Protein AF-A0A940NQY4-F1 (afdb_monomer)

InterPro domains:
  IPR009242 Protein of unknown function DUF896 [MF_01103] (1-59)
  IPR009242 Protein of unknown function DUF896 [PF05979] (5-67)
  IPR009242 Protein of unknown function DUF896 [PTHR37300] (3-74)

Nearest PDB structures (foldseek):
  4kmc-assembly1_A  TM=9.380E-01  e=5.543E-01  Mycobacterium tuberculosis

Secondary structure (DSSP, 8-state):
-HHHHHHHHHHHHHHHHHT---HHHHHHHHHHHHHHHHHHHHHHHHHHHH---B-TT--B---HHHHHHHHHHHHHT-

Solvent-accessible surface area (backbone atoms only — not comparable to full-atom values): 4550 Å² total; per-residue (Å²): 109,73,66,58,52,50,52,49,47,50,50,53,54,51,39,43,73,73,79,50,64,54,73,69,54,48,51,52,47,50,52,55,48,53,53,51,50,51,54,50,51,53,55,50,50,54,52,58,53,69,59,79,44,58,50,97,88,67,47,79,65,51,54,67,70,54,56,50,52,40,52,53,52,56,59,74,74,104

Mean predicted aligned error: 6.83 Å

Foldseek 3Di:
DLVVLVVLLVVLVVCCVPPRDDPVSVVSNVVSVVVNVVVVVVVVLVVLLPDFDADPVRDGPNDPVSVVSNVVVVVVVD

Sequence (78 aa):
MIQDKLNRINELAKKAKTTGLTEEEKIEQAELRKEYLADFRSRMMDQLTSIKVVDEEGKDVTPAKLKLAKAMKKRTLN

pLDDT: mean 86.67, std 6.77, range [48.62, 93.75]

Radius of gyration: 18.94 Å; Cα contacts (8 Å, |Δi|>4): 31; chains: 1; bounding box: 43×22×50 Å

Organism: NCBI:txid2820819

Structure (mmCIF, N/CA/C/O backbone):
data_AF-A0A940NQY4-F1
#
_entry.id   AF-A0A940NQY4-F1
#
loop_
_atom_site.group_PDB
_atom_site.id
_atom_site.type_symbol
_atom_s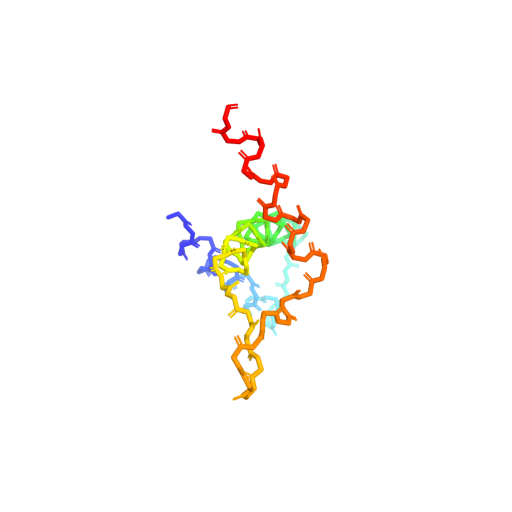ite.label_atom_id
_atom_site.label_alt_id
_atom_site.label_comp_id
_atom_site.label_asym_id
_atom_site.label_entity_id
_atom_site.label_seq_id
_atom_site.pdbx_PDB_ins_code
_atom_site.Cartn_x
_atom_site.Cartn_y
_atom_site.Cartn_z
_atom_site.occupancy
_atom_site.B_iso_or_equiv
_atom_site.auth_seq_id
_atom_site.auth_comp_id
_atom_site.auth_asym_id
_atom_site.auth_atom_id
_atom_site.pdbx_PDB_model_num
ATOM 1 N N . MET A 1 1 ? 7.938 -6.187 11.294 1.00 62.62 1 MET A N 1
ATOM 2 C CA . MET A 1 1 ? 7.563 -4.816 10.871 1.00 62.62 1 MET A CA 1
ATOM 3 C C . MET A 1 1 ? 6.413 -4.817 9.860 1.00 62.62 1 MET A C 1
ATOM 5 O O . MET A 1 1 ? 5.299 -4.527 10.265 1.00 62.62 1 MET A O 1
ATOM 9 N N . ILE A 1 2 ? 6.618 -5.160 8.575 1.00 72.56 2 ILE A N 1
ATOM 10 C CA . ILE A 1 2 ? 5.526 -5.121 7.567 1.00 72.56 2 ILE A CA 1
ATOM 11 C C . ILE A 1 2 ? 4.423 -6.143 7.881 1.00 72.56 2 ILE A C 1
ATOM 13 O O . ILE A 1 2 ? 3.243 -5.818 7.789 1.00 72.56 2 ILE A O 1
ATOM 17 N N . GLN A 1 3 ? 4.804 -7.360 8.283 1.00 78.56 3 GLN A N 1
ATOM 18 C CA . GLN A 1 3 ? 3.850 -8.422 8.608 1.00 78.56 3 GLN A CA 1
ATOM 19 C C . GLN A 1 3 ? 2.982 -8.068 9.825 1.00 78.56 3 GLN A C 1
ATOM 21 O O . GLN A 1 3 ? 1.775 -8.282 9.790 1.00 78.56 3 GLN A O 1
ATOM 26 N N . ASP A 1 4 ? 3.572 -7.461 10.856 1.00 84.06 4 ASP A N 1
ATOM 27 C CA . ASP A 1 4 ? 2.858 -7.068 12.078 1.00 84.06 4 ASP A CA 1
ATOM 28 C C . ASP A 1 4 ? 1.822 -5.971 11.793 1.00 84.06 4 ASP A C 1
ATOM 30 O O . ASP A 1 4 ? 0.680 -6.062 12.240 1.00 84.06 4 ASP A O 1
ATOM 34 N N . LYS A 1 5 ? 2.177 -4.984 10.957 1.00 84.62 5 LYS A N 1
ATOM 35 C CA . LYS A 1 5 ? 1.244 -3.941 10.490 1.00 84.62 5 LYS A CA 1
ATOM 36 C C . LYS A 1 5 ? 0.096 -4.533 9.676 1.00 84.62 5 LYS A C 1
ATOM 38 O O . LYS A 1 5 ? -1.053 -4.148 9.858 1.00 84.62 5 LYS A O 1
ATOM 43 N N . LEU A 1 6 ? 0.389 -5.501 8.809 1.00 87.50 6 LEU A N 1
ATOM 44 C CA . LEU A 1 6 ? -0.618 -6.220 8.023 1.00 87.50 6 LEU A CA 1
ATOM 45 C C . LEU A 1 6 ? -1.588 -7.003 8.913 1.00 87.50 6 LEU A C 1
ATOM 47 O O . LEU A 1 6 ? -2.801 -6.938 8.710 1.00 87.50 6 LEU A O 1
ATOM 51 N N . ASN A 1 7 ? -1.064 -7.700 9.922 1.00 92.31 7 ASN A N 1
ATOM 52 C CA . ASN A 1 7 ? -1.873 -8.425 10.896 1.00 92.31 7 ASN A CA 1
ATOM 53 C C . ASN A 1 7 ? -2.797 -7.458 11.647 1.00 92.31 7 ASN A C 1
ATOM 55 O O . ASN A 1 7 ? -4.002 -7.695 11.707 1.00 92.31 7 ASN A O 1
ATOM 59 N N . ARG A 1 8 ? -2.267 -6.315 12.099 1.00 91.88 8 ARG A N 1
ATOM 60 C CA . ARG A 1 8 ? -3.054 -5.278 12.776 1.00 91.88 8 ARG A CA 1
ATOM 61 C C . ARG A 1 8 ? -4.142 -4.676 11.882 1.00 91.88 8 ARG A C 1
ATOM 63 O O . ARG A 1 8 ? -5.286 -4.542 12.308 1.00 91.88 8 ARG A O 1
ATOM 70 N N . ILE A 1 9 ? -3.834 -4.384 10.616 1.00 91.62 9 ILE A N 1
ATOM 71 C CA . ILE A 1 9 ? -4.830 -3.926 9.631 1.00 91.62 9 ILE A CA 1
ATOM 72 C C . ILE A 1 9 ? -5.955 -4.960 9.475 1.00 91.62 9 ILE A C 1
ATOM 74 O O . ILE A 1 9 ? -7.125 -4.576 9.395 1.00 91.62 9 ILE A O 1
ATOM 78 N N . ASN A 1 10 ? -5.621 -6.253 9.440 1.00 92.62 10 ASN A N 1
ATOM 79 C CA . ASN A 1 10 ? -6.597 -7.337 9.319 1.00 92.62 10 ASN A CA 1
ATOM 80 C C . ASN A 1 10 ? -7.461 -7.489 10.578 1.00 92.62 10 ASN A C 1
ATOM 82 O O . ASN A 1 10 ? -8.670 -7.692 10.458 1.00 92.62 10 ASN A O 1
ATOM 86 N N . GLU A 1 11 ? -6.878 -7.346 11.770 1.00 92.75 11 GLU A N 1
ATOM 87 C CA . GLU A 1 11 ? -7.613 -7.311 13.040 1.00 92.75 11 GLU A CA 1
ATOM 88 C C . GLU A 1 11 ? -8.624 -6.161 13.065 1.00 92.75 11 GLU A C 1
ATOM 90 O O . GLU A 1 11 ? -9.814 -6.394 13.287 1.00 92.75 11 GLU A O 1
ATOM 95 N N . LEU A 1 12 ? -8.178 -4.939 12.745 1.00 91.81 12 LEU A N 1
ATOM 96 C CA . LEU A 1 12 ? -9.042 -3.757 12.664 1.00 91.81 12 LEU A CA 1
ATOM 97 C C . LEU A 1 12 ? -10.125 -3.935 11.591 1.00 91.81 12 LEU A C 1
ATOM 99 O O . LEU A 1 12 ? -11.284 -3.591 11.804 1.00 91.81 12 LEU A O 1
ATOM 103 N N . ALA A 1 13 ? -9.794 -4.536 10.445 1.00 91.12 13 ALA A N 1
ATOM 104 C CA . ALA A 1 13 ? -10.769 -4.827 9.396 1.00 91.12 13 ALA A CA 1
ATOM 105 C C . ALA A 1 13 ? -11.814 -5.868 9.830 1.00 91.12 13 ALA A C 1
ATOM 107 O O . ALA A 1 13 ? -12.984 -5.751 9.461 1.00 91.12 13 ALA A O 1
ATOM 108 N N . LYS A 1 14 ? -11.417 -6.874 10.616 1.00 93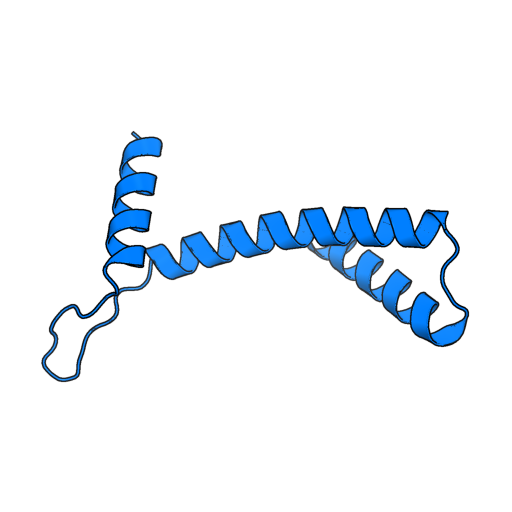.75 14 LYS A N 1
ATOM 109 C CA . LYS A 1 14 ? -12.340 -7.856 11.192 1.00 93.75 14 LYS A CA 1
ATOM 110 C C . LYS A 1 14 ? -13.256 -7.190 12.219 1.00 93.75 14 LYS A C 1
ATOM 112 O O . LYS A 1 14 ? -14.467 -7.367 12.130 1.00 93.75 14 LYS A O 1
ATOM 117 N N . LYS A 1 15 ? -12.698 -6.364 13.109 1.00 92.44 15 LYS A N 1
ATOM 118 C CA . LYS A 1 15 ? -13.454 -5.610 14.120 1.00 92.44 15 LYS A CA 1
ATOM 119 C C . LYS A 1 15 ? -14.463 -4.642 13.491 1.00 92.44 15 LYS A C 1
ATOM 121 O O . LYS A 1 15 ? -15.621 -4.606 13.902 1.00 92.44 15 LYS A O 1
ATOM 126 N N . ALA A 1 16 ? -14.063 -3.946 12.425 1.00 90.94 16 ALA A N 1
ATOM 127 C CA . ALA A 1 16 ? -14.938 -3.065 11.652 1.00 90.94 16 ALA A CA 1
ATOM 128 C C . ALA A 1 16 ? -16.180 -3.780 11.107 1.00 90.94 16 ALA A C 1
ATOM 130 O O . ALA A 1 16 ? -17.257 -3.194 11.079 1.00 90.94 16 ALA A O 1
ATOM 131 N N . LYS A 1 17 ? -16.030 -5.043 10.681 1.00 89.88 17 LYS A N 1
ATOM 132 C CA . LYS A 1 17 ? -17.128 -5.858 10.143 1.00 89.88 17 LYS A CA 1
ATOM 133 C C . LYS A 1 17 ? -18.056 -6.415 11.221 1.00 89.88 17 LYS A C 1
ATOM 135 O O . LYS A 1 17 ? -19.212 -6.677 10.916 1.00 89.88 17 LYS A O 1
ATOM 140 N N . THR A 1 18 ? -17.555 -6.654 12.432 1.00 91.38 18 THR A N 1
ATOM 141 C CA . THR A 1 18 ? -18.330 -7.300 13.501 1.00 91.38 18 THR A CA 1
ATOM 142 C C . THR A 1 18 ? -19.011 -6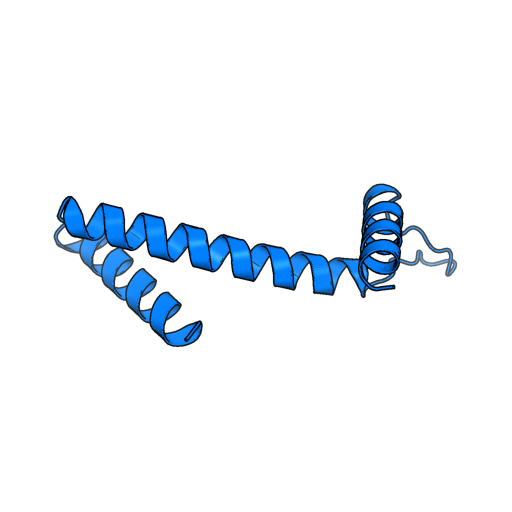.295 14.416 1.00 91.38 18 THR A C 1
ATOM 144 O O . THR A 1 18 ? -20.222 -6.333 14.579 1.00 91.38 18 THR A O 1
ATOM 147 N N . THR A 1 19 ? -18.232 -5.407 15.029 1.00 86.19 19 THR A N 1
ATOM 148 C CA . THR A 1 19 ? -18.684 -4.521 16.114 1.00 86.19 19 THR A CA 1
ATOM 149 C C . THR A 1 19 ? -18.617 -3.047 15.732 1.00 86.19 19 THR A C 1
ATOM 151 O O . THR A 1 19 ? -19.121 -2.205 16.465 1.00 86.19 19 THR A O 1
ATOM 154 N N . GLY A 1 20 ? -17.984 -2.731 14.599 1.00 87.56 20 GLY A N 1
ATOM 155 C CA . GLY A 1 20 ? -17.607 -1.369 14.241 1.00 87.56 20 GLY A CA 1
ATOM 156 C C . GLY A 1 20 ? -16.278 -0.953 14.878 1.00 87.56 20 GLY A C 1
ATOM 157 O O . GLY A 1 20 ? -15.774 -1.603 15.797 1.00 87.56 20 GLY A O 1
ATOM 158 N N . LEU A 1 21 ? -15.693 0.115 14.333 1.00 89.31 21 LEU A N 1
ATOM 159 C CA . LEU A 1 21 ? -14.459 0.737 14.823 1.00 89.31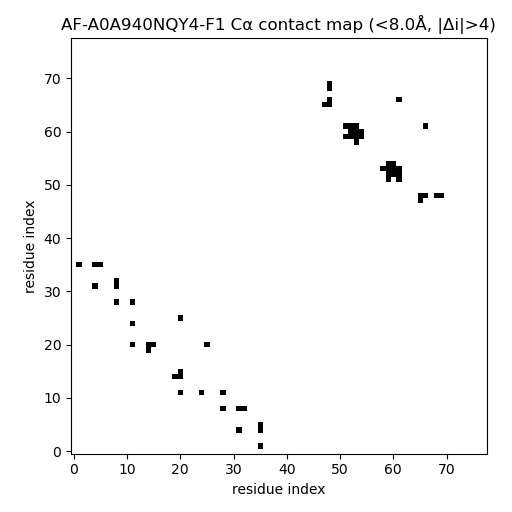 21 LEU A CA 1
ATOM 160 C C . LEU A 1 21 ? -14.795 2.000 15.612 1.00 89.31 21 LEU A C 1
ATOM 162 O O . LEU A 1 21 ? -15.668 2.767 15.191 1.00 89.31 21 LEU A O 1
ATOM 166 N N . THR A 1 22 ? -14.058 2.244 16.695 1.00 92.88 22 THR A N 1
ATOM 167 C CA . THR A 1 22 ? -14.039 3.567 17.334 1.00 92.88 22 THR A CA 1
ATOM 168 C C . THR A 1 22 ? -13.330 4.581 16.428 1.00 92.88 22 THR A C 1
ATOM 170 O O . THR A 1 22 ? -12.629 4.204 15.488 1.00 92.88 22 THR A O 1
ATOM 173 N N . GLU A 1 23 ? -13.506 5.880 16.677 1.00 91.38 23 GLU A N 1
ATOM 174 C CA . GLU A 1 23 ? -12.825 6.914 15.880 1.00 91.38 23 GLU A CA 1
ATOM 175 C C . GLU A 1 23 ? -11.295 6.807 15.965 1.00 91.38 23 GLU A C 1
ATOM 177 O O . GLU A 1 23 ? -10.609 6.913 14.951 1.00 91.38 23 GLU A O 1
ATOM 182 N N . GLU A 1 24 ? -10.762 6.483 17.142 1.00 91.31 24 GLU A N 1
ATOM 183 C CA . GLU A 1 24 ? -9.329 6.240 17.357 1.00 91.31 24 GLU A CA 1
ATOM 184 C C . GLU A 1 24 ? -8.818 5.080 16.491 1.00 91.31 24 GLU A C 1
ATOM 186 O O . GLU A 1 24 ? -7.798 5.197 15.813 1.00 91.31 24 GLU A O 1
ATOM 191 N N . GLU A 1 25 ? -9.568 3.979 16.432 1.00 91.06 25 GLU A N 1
ATOM 192 C CA . GLU A 1 25 ? -9.204 2.810 15.630 1.00 9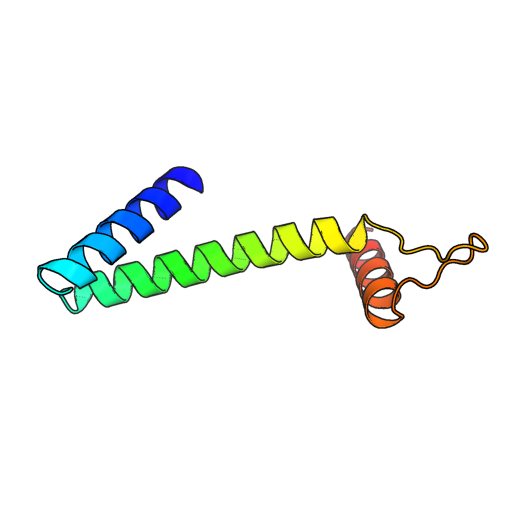1.06 25 GLU A CA 1
ATOM 193 C C . GLU A 1 25 ? -9.339 3.055 14.121 1.00 91.06 25 GLU A C 1
ATOM 195 O O . GLU A 1 25 ? -8.608 2.459 13.327 1.00 91.06 25 GLU A O 1
ATOM 200 N N . LYS A 1 26 ? -10.253 3.937 13.694 1.00 91.06 26 LYS A N 1
ATOM 201 C CA . LYS A 1 26 ? -10.338 4.367 12.289 1.00 91.06 26 LYS A CA 1
ATOM 202 C C . LYS A 1 26 ? -9.112 5.179 11.888 1.00 91.06 26 LYS A C 1
ATOM 204 O O . LYS A 1 26 ? -8.596 4.972 10.788 1.00 91.06 26 LYS A O 1
ATOM 209 N N . ILE A 1 27 ? -8.650 6.073 12.763 1.00 93.56 27 ILE A N 1
ATOM 210 C CA . ILE A 1 27 ? -7.427 6.856 12.547 1.00 93.56 27 ILE A CA 1
ATOM 211 C C . ILE A 1 27 ? -6.224 5.909 12.473 1.00 93.56 27 ILE A C 1
ATOM 213 O O . ILE A 1 27 ? -5.505 5.938 11.474 1.00 93.56 27 ILE A O 1
ATOM 217 N N . GLU A 1 28 ? -6.081 4.990 13.437 1.00 91.62 28 GLU A N 1
ATOM 218 C CA . GLU A 1 28 ? -5.021 3.967 13.438 1.00 91.62 28 GLU A CA 1
ATOM 219 C C . GLU A 1 28 ? -5.044 3.151 12.132 1.00 91.62 28 GLU A C 1
ATOM 221 O O . GLU A 1 28 ? -4.027 2.993 11.451 1.00 91.62 28 GLU A O 1
ATOM 226 N N . GLN A 1 29 ? -6.222 2.675 11.713 1.00 89.81 29 GLN A N 1
ATOM 227 C CA . GLN A 1 29 ? -6.365 1.910 10.476 1.00 89.81 29 GLN A CA 1
ATOM 228 C C . GLN A 1 29 ? -5.966 2.726 9.238 1.00 89.81 29 GLN A C 1
ATOM 230 O O . GLN A 1 29 ? -5.367 2.176 8.307 1.00 89.81 29 GLN A O 1
ATOM 235 N N . ALA A 1 30 ? -6.318 4.012 9.190 1.00 91.94 30 ALA A N 1
ATOM 236 C CA . ALA A 1 30 ? -5.992 4.892 8.074 1.00 91.94 30 ALA A CA 1
ATOM 237 C C . ALA A 1 30 ? -4.481 5.142 7.973 1.00 91.94 30 ALA A C 1
ATOM 239 O O . ALA A 1 30 ? -3.920 5.056 6.876 1.00 91.94 30 ALA A O 1
ATOM 240 N N . GLU A 1 31 ? -3.816 5.385 9.102 1.00 93.12 31 GLU A N 1
ATOM 241 C CA . GLU A 1 31 ? -2.366 5.574 9.168 1.00 93.12 31 GLU A CA 1
ATOM 242 C C . GLU A 1 31 ? -1.616 4.310 8.745 1.00 93.12 31 GLU A C 1
ATOM 244 O O . GLU A 1 31 ? -0.791 4.358 7.826 1.00 93.12 31 GLU A O 1
ATOM 249 N N . LEU A 1 32 ? -1.985 3.158 9.313 1.00 91.88 32 LEU A N 1
ATOM 250 C CA . LEU A 1 32 ? -1.384 1.869 8.969 1.00 91.88 32 LEU A CA 1
ATOM 251 C C . LEU A 1 32 ? -1.562 1.535 7.484 1.00 91.88 32 LEU A C 1
ATOM 253 O O . LEU A 1 32 ? -0.632 1.062 6.825 1.00 91.88 32 LEU A O 1
ATOM 257 N N . ARG A 1 33 ? -2.745 1.807 6.916 1.00 91.19 33 ARG A N 1
ATOM 258 C CA . ARG A 1 33 ? -2.999 1.604 5.482 1.00 91.19 33 ARG A CA 1
ATOM 259 C C . ARG A 1 33 ? -2.180 2.539 4.608 1.00 91.19 33 ARG A C 1
ATOM 261 O O . ARG A 1 33 ? -1.697 2.105 3.562 1.00 91.19 33 ARG A O 1
ATOM 268 N N . LYS A 1 34 ? -2.039 3.807 4.996 1.00 92.19 34 LYS A N 1
ATOM 269 C CA . LYS A 1 34 ? -1.253 4.790 4.243 1.00 92.19 34 LYS A CA 1
ATOM 270 C C . LYS A 1 34 ? 0.208 4.364 4.166 1.00 92.19 34 LYS A C 1
ATOM 272 O O . LYS A 1 34 ? 0.786 4.391 3.081 1.00 92.19 34 LYS A O 1
ATOM 277 N N . GLU A 1 35 ? 0.769 3.937 5.290 1.00 89.62 35 GLU A N 1
ATOM 278 C CA . GLU A 1 35 ? 2.146 3.460 5.357 1.00 89.62 35 GLU A CA 1
ATOM 279 C C . GLU A 1 35 ? 2.339 2.181 4.531 1.00 89.62 35 GLU A C 1
ATOM 281 O O . GLU A 1 35 ? 3.197 2.136 3.650 1.00 89.62 35 GLU A O 1
ATOM 286 N N . TYR A 1 36 ? 1.463 1.187 4.713 1.00 88.69 36 TYR A N 1
ATOM 287 C CA . TYR A 1 36 ? 1.505 -0.048 3.929 1.00 88.69 36 TYR A CA 1
ATOM 288 C C . TYR A 1 36 ? 1.426 0.213 2.417 1.00 88.69 36 TYR A C 1
ATOM 290 O O . TYR A 1 36 ? 2.162 -0.392 1.640 1.00 88.69 36 TYR A O 1
ATOM 298 N N . LEU A 1 37 ? 0.552 1.127 1.981 1.00 89.88 37 LEU A N 1
ATOM 299 C CA . LEU A 1 37 ? 0.419 1.481 0.567 1.00 89.88 37 LEU A CA 1
ATOM 300 C C . LEU A 1 37 ? 1.657 2.190 0.019 1.00 89.88 37 LEU A C 1
ATOM 302 O O . LEU A 1 37 ? 1.979 1.992 -1.153 1.00 89.88 37 LEU A O 1
ATOM 306 N N . ALA A 1 38 ? 2.334 3.014 0.818 1.00 89.94 38 ALA A N 1
ATOM 307 C CA . ALA A 1 38 ? 3.578 3.654 0.404 1.00 89.94 38 ALA A CA 1
ATOM 308 C C . ALA A 1 38 ? 4.667 2.602 0.147 1.00 89.94 38 ALA A C 1
ATOM 310 O O . ALA A 1 38 ? 5.238 2.563 -0.948 1.00 89.94 38 ALA A O 1
ATOM 311 N N . ASP A 1 39 ? 4.861 1.686 1.098 1.00 88.00 39 ASP A N 1
ATOM 312 C CA . ASP A 1 39 ? 5.822 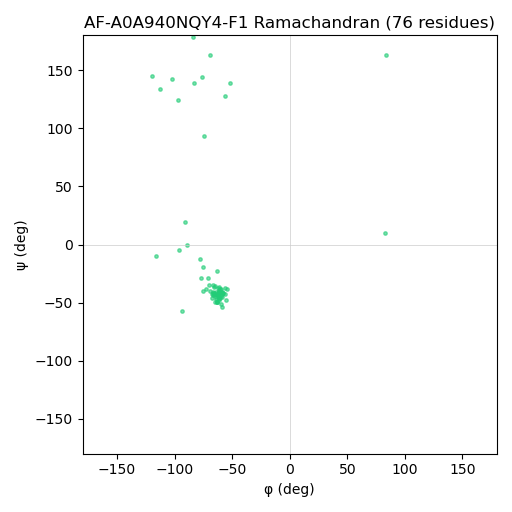0.588 0.978 1.00 88.00 39 ASP A CA 1
ATOM 313 C C . ASP A 1 39 ? 5.477 -0.338 -0.192 1.00 88.00 39 ASP A C 1
ATOM 315 O O . ASP A 1 39 ? 6.335 -0.695 -1.003 1.00 88.00 39 ASP A O 1
ATOM 319 N N . PHE A 1 40 ? 4.200 -0.700 -0.325 1.00 88.31 40 PHE A N 1
ATOM 320 C CA . PHE A 1 40 ? 3.719 -1.551 -1.408 1.00 88.31 40 PHE A CA 1
ATOM 321 C C . PHE A 1 40 ? 3.954 -0.911 -2.780 1.00 88.31 40 PHE A C 1
ATOM 323 O O . PHE A 1 40 ? 4.487 -1.564 -3.678 1.00 88.31 40 PHE A O 1
ATOM 330 N N . ARG A 1 41 ? 3.604 0.373 -2.949 1.00 88.75 41 ARG A N 1
ATOM 331 C CA . ARG A 1 41 ? 3.828 1.102 -4.209 1.00 88.75 41 ARG A CA 1
ATOM 332 C C . ARG A 1 41 ? 5.308 1.176 -4.551 1.00 88.75 41 ARG A C 1
ATOM 334 O O . ARG A 1 41 ? 5.647 0.971 -5.712 1.00 88.75 41 ARG A O 1
ATOM 341 N N . SER A 1 42 ? 6.168 1.425 -3.565 1.00 88.00 42 SER A N 1
ATOM 34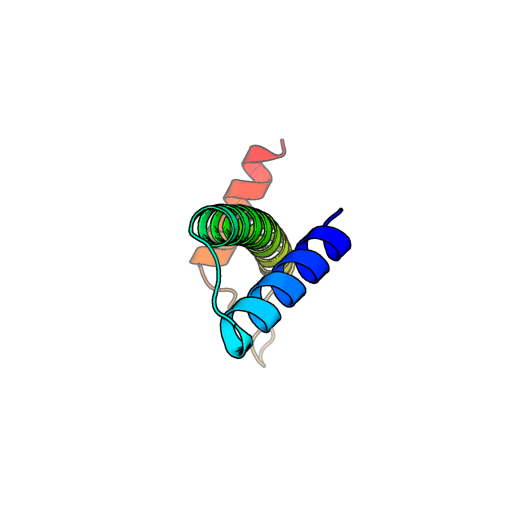2 C CA . SER A 1 42 ? 7.620 1.443 -3.760 1.00 88.00 42 SER A CA 1
ATOM 343 C C . SER A 1 42 ? 8.122 0.097 -4.298 1.00 88.00 42 SER A C 1
ATOM 345 O O . SER A 1 42 ? 8.683 0.025 -5.392 1.00 88.00 42 SER A O 1
ATOM 347 N N . ARG A 1 43 ? 7.782 -1.003 -3.612 1.00 87.81 43 ARG A N 1
ATOM 348 C CA . ARG A 1 43 ? 8.159 -2.368 -4.026 1.00 87.81 43 ARG A CA 1
ATOM 349 C C . ARG A 1 43 ? 7.609 -2.738 -5.406 1.00 87.81 43 ARG A C 1
ATOM 351 O O . ARG A 1 43 ? 8.301 -3.373 -6.198 1.00 87.81 43 ARG A O 1
ATOM 358 N N . MET A 1 44 ? 6.383 -2.322 -5.719 1.00 88.06 44 MET A N 1
ATOM 359 C CA . MET A 1 44 ? 5.772 -2.564 -7.026 1.00 88.06 44 MET A CA 1
ATOM 360 C C . MET A 1 44 ? 6.486 -1.790 -8.141 1.00 88.06 44 MET A C 1
ATOM 362 O O . MET A 1 44 ? 6.746 -2.351 -9.203 1.00 88.06 44 MET A O 1
ATOM 366 N N . MET A 1 45 ? 6.841 -0.520 -7.917 1.00 86.75 45 MET A N 1
ATOM 367 C CA . MET A 1 45 ? 7.621 0.263 -8.884 1.00 86.75 45 MET A CA 1
ATOM 368 C C . MET A 1 45 ? 9.004 -0.351 -9.127 1.00 86.75 45 MET A C 1
ATOM 370 O O . MET A 1 45 ? 9.477 -0.393 -10.266 1.00 86.75 45 MET A O 1
ATOM 374 N N . ASP A 1 46 ? 9.635 -0.888 -8.086 1.00 87.44 46 ASP A N 1
ATOM 375 C CA . ASP A 1 46 ? 10.911 -1.594 -8.207 1.00 87.44 46 ASP A CA 1
ATOM 376 C C . ASP A 1 46 ? 10.788 -2.842 -9.082 1.00 87.44 46 ASP A C 1
ATOM 378 O O . ASP A 1 46 ? 11.595 -3.053 -9.989 1.00 87.44 46 ASP A O 1
ATOM 382 N N . GLN A 1 47 ? 9.732 -3.626 -8.878 1.00 87.50 47 GLN A N 1
ATOM 383 C CA . GLN A 1 47 ? 9.460 -4.803 -9.693 1.00 87.50 47 GLN A CA 1
ATOM 384 C C . GLN A 1 47 ? 9.171 -4.432 -11.157 1.00 87.50 47 GLN A C 1
ATOM 386 O O . GLN A 1 47 ? 9.748 -5.022 -12.070 1.00 87.50 47 GLN A O 1
ATOM 391 N N . LEU A 1 48 ? 8.338 -3.415 -11.396 1.00 86.12 48 LEU A N 1
ATOM 392 C CA . LEU A 1 48 ? 7.986 -2.959 -12.746 1.00 86.12 48 LEU A CA 1
ATOM 393 C C . LEU A 1 48 ? 9.180 -2.384 -13.512 1.00 86.12 48 LEU A C 1
ATOM 395 O O . LEU A 1 48 ? 9.285 -2.574 -14.720 1.00 86.12 48 LEU A O 1
ATOM 399 N N . THR A 1 49 ? 10.090 -1.687 -12.831 1.00 84.69 49 THR A N 1
ATOM 400 C CA . THR A 1 49 ? 11.309 -1.154 -13.464 1.00 84.69 49 THR A CA 1
ATOM 401 C C . THR A 1 49 ? 12.362 -2.234 -13.729 1.00 84.69 49 THR A C 1
ATOM 403 O O . THR A 1 49 ? 13.234 -2.045 -14.586 1.00 84.69 49 THR A O 1
ATOM 406 N N . SER A 1 50 ? 12.281 -3.379 -13.046 1.00 84.94 50 SER A N 1
ATOM 407 C CA . SER A 1 50 ? 13.139 -4.542 -13.292 1.00 84.94 50 SER A CA 1
ATOM 408 C C . SER A 1 50 ? 12.741 -5.299 -14.566 1.00 84.94 50 SER A C 1
ATOM 410 O O . SER A 1 50 ? 13.605 -5.681 -15.356 1.00 84.94 50 SER A O 1
ATOM 412 N N . ILE A 1 51 ? 11.437 -5.442 -14.817 1.00 86.12 51 ILE A N 1
ATOM 413 C CA . ILE A 1 51 ? 10.901 -6.232 -15.932 1.00 86.12 51 ILE A CA 1
ATOM 414 C C . ILE A 1 51 ? 11.056 -5.488 -17.271 1.00 86.12 51 ILE A C 1
ATOM 416 O O . ILE A 1 51 ? 10.926 -4.265 -17.357 1.00 86.12 51 ILE A O 1
ATOM 420 N N . LYS A 1 52 ? 11.330 -6.247 -18.337 1.00 84.62 52 LYS A N 1
ATOM 421 C CA . LYS A 1 52 ? 11.274 -5.799 -19.733 1.00 84.62 52 LYS A CA 1
ATOM 422 C C . LYS A 1 52 ? 10.132 -6.534 -20.430 1.00 84.62 52 LYS A C 1
ATOM 424 O O . LYS A 1 52 ? 10.023 -7.747 -20.286 1.00 84.62 52 LYS A O 1
ATOM 429 N N . VAL A 1 53 ? 9.313 -5.807 -21.184 1.00 85.00 53 VAL A N 1
ATOM 430 C CA . VAL A 1 53 ? 8.258 -6.395 -22.017 1.00 85.00 53 VAL A CA 1
ATOM 431 C C . VAL A 1 53 ? 8.792 -6.530 -23.439 1.00 85.00 53 VAL A C 1
ATOM 433 O O . VAL A 1 53 ? 9.257 -5.545 -24.019 1.00 85.00 53 VAL A O 1
ATOM 436 N N . VAL A 1 54 ? 8.746 -7.748 -23.971 1.00 88.00 54 VAL A N 1
ATOM 437 C CA . VAL A 1 54 ? 9.135 -8.081 -25.346 1.00 88.00 54 VAL A CA 1
ATOM 438 C C . VAL A 1 54 ? 7.935 -8.666 -26.084 1.00 88.00 54 VAL A C 1
ATOM 440 O O . VAL A 1 54 ? 7.100 -9.316 -25.454 1.00 88.00 54 VAL A O 1
ATOM 443 N N . ASP A 1 55 ? 7.818 -8.387 -27.379 1.00 88.38 55 ASP A N 1
ATOM 444 C CA . ASP A 1 55 ? 6.818 -9.016 -28.247 1.00 88.38 55 ASP A CA 1
ATOM 445 C C . ASP A 1 55 ? 7.295 -10.384 -28.773 1.00 88.38 55 ASP A C 1
ATOM 447 O O . ASP A 1 55 ? 8.397 -10.839 -28.457 1.00 88.38 55 ASP A O 1
ATOM 451 N N . GLU A 1 56 ? 6.445 -11.059 -29.552 1.00 88.38 56 GLU A N 1
ATOM 452 C CA . GLU A 1 56 ? 6.721 -12.385 -30.128 1.00 88.38 56 GLU A CA 1
ATOM 453 C C . GLU A 1 56 ? 7.915 -12.377 -31.100 1.00 88.38 56 GLU A C 1
ATOM 455 O O . GLU A 1 56 ? 8.572 -13.400 -31.280 1.00 88.38 56 GLU A O 1
ATOM 460 N N . GLU A 1 57 ? 8.243 -11.214 -31.672 1.00 88.69 57 GLU A N 1
ATOM 461 C CA . GLU A 1 57 ? 9.396 -10.996 -32.554 1.00 88.69 57 GLU A CA 1
ATOM 462 C C . GLU A 1 57 ? 10.672 -10.602 -31.774 1.00 88.69 57 GLU A C 1
ATOM 464 O O . GLU A 1 57 ? 11.737 -10.400 -32.360 1.00 88.69 57 GLU A O 1
ATOM 469 N N . GLY A 1 58 ? 10.594 -10.504 -30.441 1.00 83.94 58 GLY A N 1
ATOM 470 C CA . GLY A 1 58 ? 11.718 -10.196 -29.553 1.00 83.94 58 GLY A CA 1
ATOM 471 C C . GLY A 1 58 ? 12.044 -8.704 -29.416 1.00 83.94 58 GLY A C 1
ATOM 472 O O . GLY A 1 58 ? 13.069 -8.342 -28.826 1.00 83.94 58 GLY A O 1
ATOM 473 N N . LYS A 1 59 ? 11.195 -7.809 -29.923 1.00 86.69 59 LYS A N 1
ATOM 474 C CA . LYS A 1 59 ? 11.382 -6.358 -29.833 1.00 86.69 59 LYS A CA 1
ATOM 475 C C . LYS A 1 59 ? 10.891 -5.825 -28.487 1.00 86.69 59 LYS A C 1
ATOM 477 O O . LYS A 1 59 ? 9.854 -6.208 -27.954 1.00 86.69 59 LYS A O 1
ATOM 482 N N . ASP A 1 60 ? 11.658 -4.892 -27.920 1.00 85.81 60 ASP A N 1
ATOM 483 C CA . ASP A 1 60 ? 11.365 -4.273 -26.622 1.00 85.81 60 ASP A CA 1
ATOM 484 C C . ASP A 1 60 ? 10.214 -3.258 -26.721 1.00 85.81 60 ASP A C 1
ATOM 486 O O . ASP A 1 60 ? 10.410 -2.059 -26.980 1.00 85.81 60 ASP A O 1
ATOM 490 N N . VAL A 1 61 ? 9.012 -3.750 -26.441 1.00 85.56 61 VAL A N 1
ATOM 491 C CA . VAL A 1 61 ? 7.761 -2.986 -26.388 1.00 85.56 61 VAL A CA 1
ATOM 492 C C . VAL A 1 61 ? 7.452 -2.448 -24.987 1.00 85.56 61 VAL A C 1
ATOM 494 O O . VAL A 1 61 ? 6.318 -2.062 -24.704 1.00 85.56 61 VAL A O 1
ATOM 497 N N . THR A 1 62 ? 8.448 -2.360 -24.092 1.00 86.56 62 THR A N 1
ATOM 498 C CA . THR A 1 62 ? 8.229 -1.796 -22.752 1.00 86.56 62 THR A CA 1
ATOM 499 C C . THR A 1 62 ? 7.655 -0.372 -22.868 1.00 86.56 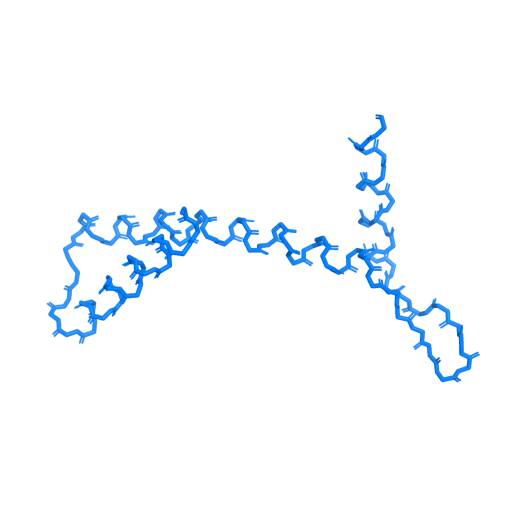62 THR A C 1
ATOM 501 O O . THR A 1 62 ? 8.243 0.466 -23.566 1.00 86.56 62 THR A O 1
ATOM 504 N N . PRO A 1 63 ? 6.533 -0.059 -22.190 1.00 88.38 63 PRO A N 1
ATOM 505 C CA . PRO A 1 63 ? 5.883 1.245 -22.281 1.00 88.38 63 PRO A CA 1
ATOM 506 C C . PRO A 1 63 ? 6.837 2.416 -22.020 1.00 88.38 63 PRO A C 1
ATOM 508 O O . PRO A 1 63 ? 7.631 2.388 -21.076 1.00 88.38 63 PRO A O 1
ATOM 511 N N . ALA A 1 64 ? 6.713 3.493 -22.804 1.00 85.75 64 ALA A N 1
ATOM 512 C CA . ALA A 1 64 ? 7.584 4.670 -22.701 1.00 85.75 64 ALA A CA 1
ATOM 513 C C . ALA A 1 64 ? 7.623 5.264 -21.279 1.00 85.75 64 ALA A C 1
ATOM 515 O O . ALA A 1 64 ? 8.687 5.631 -20.785 1.00 85.75 64 ALA A O 1
ATOM 516 N N . LYS A 1 65 ? 6.479 5.274 -20.579 1.00 84.62 65 LYS A N 1
ATOM 517 C CA . LYS A 1 65 ? 6.376 5.733 -19.183 1.00 84.62 65 LYS A CA 1
ATOM 518 C C . LYS A 1 65 ? 7.275 4.931 -18.231 1.00 84.62 65 LYS A C 1
ATOM 520 O O . LYS A 1 65 ? 7.926 5.520 -17.375 1.00 84.62 65 LYS A O 1
ATOM 525 N N . LEU A 1 66 ? 7.354 3.610 -18.406 1.00 83.62 66 LEU A N 1
ATOM 526 C CA . LEU A 1 66 ? 8.211 2.743 -17.589 1.00 83.62 66 LEU A CA 1
ATOM 527 C C . LEU A 1 66 ? 9.692 2.916 -17.939 1.00 83.62 66 LEU A C 1
ATOM 529 O O . LEU A 1 66 ? 10.529 2.956 -17.039 1.00 83.62 66 LEU A O 1
ATOM 533 N N . LYS A 1 67 ? 10.019 3.096 -19.228 1.00 83.62 67 LYS A N 1
ATOM 534 C CA . LYS A 1 67 ? 11.389 3.408 -19.675 1.00 83.62 67 LYS A CA 1
ATOM 535 C C . LYS A 1 67 ? 11.897 4.712 -19.038 1.00 83.62 67 LYS A C 1
ATOM 537 O O . LYS A 1 67 ? 13.007 4.739 -18.507 1.00 83.62 67 LYS A O 1
ATOM 542 N N . LEU A 1 68 ? 11.066 5.758 -19.019 1.00 86.12 68 LEU A N 1
ATOM 543 C CA . LEU A 1 68 ? 11.378 7.037 -18.369 1.00 86.12 68 LEU A CA 1
ATOM 544 C C . LEU A 1 68 ? 11.534 6.892 -16.851 1.00 86.12 68 LEU A C 1
ATOM 546 O O . LEU A 1 68 ? 12.524 7.366 -16.299 1.00 86.12 68 LEU A O 1
ATOM 550 N N . ALA A 1 69 ? 10.607 6.196 -16.185 1.00 84.81 69 ALA A N 1
ATOM 551 C CA . ALA A 1 69 ? 10.685 5.955 -14.744 1.00 84.81 69 ALA A CA 1
ATOM 552 C C . ALA A 1 69 ? 11.983 5.222 -14.353 1.00 84.81 69 ALA A C 1
ATOM 554 O O . ALA A 1 69 ? 12.661 5.609 -13.401 1.00 84.81 69 ALA A O 1
ATOM 555 N N . LYS A 1 70 ? 12.386 4.215 -15.140 1.00 84.00 70 LYS A N 1
ATOM 556 C CA . LYS A 1 70 ? 13.650 3.485 -14.960 1.00 84.00 70 LYS A CA 1
ATOM 557 C C . LYS A 1 70 ? 14.874 4.391 -15.134 1.00 84.00 70 LYS A C 1
ATOM 559 O O . LYS A 1 70 ? 15.808 4.315 -14.336 1.00 84.00 70 LYS A O 1
ATOM 564 N N . ALA A 1 71 ? 14.868 5.264 -16.143 1.00 84.44 71 ALA A N 1
ATOM 565 C CA . ALA A 1 71 ? 15.953 6.214 -16.389 1.00 84.44 71 ALA A CA 1
ATOM 566 C C . ALA A 1 71 ? 16.080 7.264 -15.270 1.00 84.44 71 ALA A C 1
ATOM 568 O O . ALA A 1 71 ? 17.187 7.530 -14.804 1.00 84.44 71 ALA A O 1
ATOM 569 N N . MET A 1 72 ? 14.956 7.814 -14.796 1.00 84.12 72 MET A N 1
ATOM 570 C CA . MET A 1 72 ? 14.935 8.757 -13.671 1.00 84.12 72 MET A CA 1
ATOM 571 C C . MET A 1 72 ? 15.470 8.113 -12.392 1.00 84.12 72 MET A C 1
ATOM 573 O O . MET A 1 72 ? 16.341 8.693 -11.750 1.00 84.12 72 MET A O 1
ATOM 577 N N . LYS A 1 73 ? 15.026 6.888 -12.074 1.00 81.81 73 LYS A N 1
ATOM 578 C CA . LYS A 1 73 ? 15.512 6.135 -10.910 1.00 81.81 73 LYS A CA 1
ATOM 579 C C . LYS A 1 73 ? 17.024 5.893 -10.972 1.00 81.81 73 LYS A C 1
ATOM 581 O O . LYS A 1 73 ? 17.715 6.081 -9.977 1.00 81.81 73 LYS A O 1
ATOM 586 N N . LYS A 1 74 ? 17.558 5.526 -12.146 1.00 79.81 74 LYS A N 1
ATOM 587 C CA . LYS A 1 74 ? 19.009 5.357 -12.347 1.00 79.81 74 LYS A CA 1
ATOM 588 C C . LYS A 1 74 ? 19.781 6.660 -12.101 1.00 79.81 74 LYS A C 1
ATOM 590 O O . LYS A 1 74 ? 20.869 6.611 -11.549 1.00 79.81 74 LYS A O 1
ATOM 595 N N . ARG A 1 75 ? 19.217 7.815 -12.476 1.00 81.69 75 ARG A N 1
ATOM 596 C CA . ARG A 1 75 ? 19.842 9.130 -12.257 1.00 81.69 75 ARG A CA 1
ATOM 597 C C . ARG A 1 75 ? 19.869 9.538 -10.784 1.00 81.69 75 ARG A C 1
ATOM 599 O O . ARG A 1 75 ? 20.813 10.187 -10.372 1.00 81.69 75 ARG A O 1
ATOM 606 N N . THR A 1 76 ? 18.845 9.182 -10.010 1.00 77.75 76 THR A N 1
ATOM 607 C CA . THR A 1 76 ? 18.775 9.492 -8.569 1.00 77.75 76 THR A CA 1
ATOM 608 C C . THR A 1 76 ? 19.634 8.573 -7.695 1.00 77.75 76 THR A C 1
ATOM 610 O O . THR A 1 76 ? 19.786 8.851 -6.513 1.00 77.75 76 THR A O 1
ATOM 613 N N . LEU A 1 77 ? 20.141 7.466 -8.248 1.00 70.31 77 LEU A N 1
ATOM 614 C CA . LEU A 1 77 ? 20.977 6.475 -7.554 1.00 70.31 77 LEU A CA 1
ATOM 615 C C . LEU A 1 77 ? 22.490 6.688 -7.769 1.00 70.31 77 LEU A C 1
ATOM 617 O O . LEU A 1 77 ? 23.272 5.943 -7.184 1.00 70.31 77 LEU A O 1
ATOM 621 N N . ASN A 1 78 ? 22.882 7.656 -8.606 1.00 48.62 78 ASN A N 1
ATOM 622 C CA . ASN A 1 78 ? 24.272 7.988 -8.939 1.00 48.62 78 ASN A CA 1
ATOM 623 C C . ASN A 1 78 ? 24.750 9.252 -8.226 1.00 48.62 78 ASN A C 1
A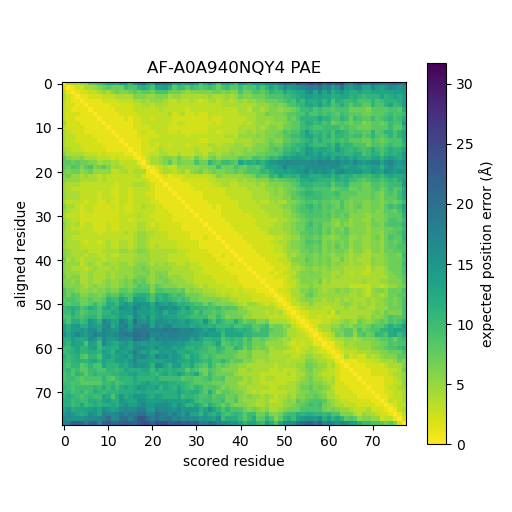TOM 625 O O . ASN A 1 78 ? 23.917 10.169 -8.050 1.00 48.62 78 ASN A O 1
#